Protein AF-A0A357ABA6-F1 (afdb_monomer_lite)

Foldseek 3Di:
DCDPVNVVVVLVVVLVVVLVVLLVVLCVVVVHDSCLQPVDPPDDRVSVVVSQVVCVVVVRHPDDPQPDPPRDDDPPDD

Radius of gyration: 15.37 Å; chains: 1; bounding box: 30×31×42 Å

Sequence (78 aa):
HIAAAAYRVHSFEWSVGAAAGNTVVFALENDLMPYELVDNLPAPEPQLEVLQRRLVNQGNPIAFPNTSILNENWDSWQ

Structure (mmCIF, N/CA/C/O backbone):
data_AF-A0A357ABA6-F1
#
_entry.id   AF-A0A357ABA6-F1
#
loop_
_atom_site.group_PDB
_atom_site.id
_atom_site.type_symbol
_atom_site.label_atom_id
_atom_site.label_alt_id
_atom_site.label_comp_id
_atom_site.la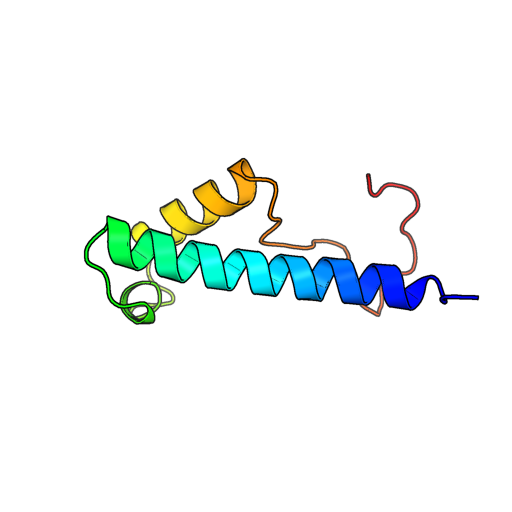bel_asym_id
_atom_site.label_entity_id
_atom_site.label_seq_id
_atom_site.pdbx_PDB_ins_code
_atom_site.Cartn_x
_atom_site.Cartn_y
_atom_site.Cartn_z
_atom_site.occupancy
_atom_site.B_iso_or_equiv
_atom_site.auth_seq_id
_atom_site.auth_comp_id
_atom_site.auth_asym_id
_atom_site.auth_atom_id
_atom_site.pdbx_PDB_model_num
ATOM 1 N N . HIS A 1 1 ? 0.416 -14.456 -31.014 1.00 40.69 1 HIS A N 1
ATOM 2 C CA . HIS A 1 1 ? 1.419 -13.466 -30.581 1.00 40.69 1 HIS A CA 1
ATOM 3 C C . HIS A 1 1 ? 0.748 -12.469 -29.650 1.00 40.69 1 HIS A C 1
ATOM 5 O O . HIS A 1 1 ? 0.046 -11.588 -30.124 1.00 40.69 1 HIS A O 1
ATOM 11 N N . ILE A 1 2 ? 0.894 -12.646 -28.336 1.00 34.59 2 ILE A N 1
ATOM 12 C CA . ILE A 1 2 ? 0.577 -11.595 -27.363 1.00 34.59 2 ILE A CA 1
ATOM 13 C C . ILE A 1 2 ? 1.865 -10.778 -27.261 1.00 34.59 2 ILE A C 1
ATOM 15 O O . ILE A 1 2 ? 2.901 -11.308 -26.867 1.00 34.59 2 ILE A O 1
ATOM 19 N N . ALA A 1 3 ? 1.840 -9.552 -27.778 1.00 41.62 3 ALA A N 1
ATOM 20 C CA . ALA A 1 3 ? 3.011 -8.688 -27.857 1.00 41.62 3 ALA A CA 1
ATOM 21 C C . ALA A 1 3 ? 3.593 -8.449 -26.454 1.00 41.62 3 ALA A C 1
ATOM 23 O O . ALA A 1 3 ? 2.840 -8.237 -25.509 1.00 41.62 3 ALA A O 1
ATOM 24 N N . ALA A 1 4 ? 4.920 -8.427 -26.318 1.00 39.25 4 ALA A N 1
ATOM 25 C CA . ALA A 1 4 ? 5.629 -8.197 -25.052 1.00 39.25 4 ALA A CA 1
ATOM 26 C C . ALA A 1 4 ? 5.212 -6.903 -24.311 1.00 39.25 4 ALA A C 1
ATOM 28 O O . ALA A 1 4 ? 5.438 -6.780 -23.113 1.00 39.25 4 ALA A O 1
ATOM 29 N N . ALA A 1 5 ? 4.559 -5.958 -24.996 1.00 35.25 5 ALA A N 1
ATOM 30 C CA . ALA A 1 5 ? 3.937 -4.781 -24.390 1.00 35.25 5 ALA A CA 1
ATOM 31 C C . ALA A 1 5 ? 2.695 -5.112 -23.537 1.00 35.25 5 ALA A C 1
ATOM 33 O O . ALA A 1 5 ? 2.478 -4.473 -22.512 1.00 35.25 5 ALA A O 1
ATOM 34 N N . ALA A 1 6 ? 1.916 -6.133 -23.904 1.00 36.16 6 ALA A N 1
ATOM 35 C CA . ALA A 1 6 ? 0.731 -6.541 -23.154 1.00 36.16 6 ALA A CA 1
ATOM 36 C C . ALA A 1 6 ? 1.096 -7.117 -21.779 1.00 36.16 6 ALA A C 1
ATOM 38 O O . ALA A 1 6 ? 0.388 -6.848 -20.823 1.00 36.16 6 ALA A O 1
ATOM 39 N N . TYR A 1 7 ? 2.233 -7.814 -21.643 1.00 39.00 7 TYR A N 1
ATOM 40 C CA . TYR A 1 7 ? 2.723 -8.263 -20.330 1.00 39.00 7 TYR A CA 1
ATOM 41 C C . TYR A 1 7 ? 3.100 -7.079 -19.418 1.00 39.00 7 TYR A C 1
ATOM 43 O O . TYR A 1 7 ? 2.887 -7.127 -18.212 1.00 39.00 7 TYR A O 1
ATOM 51 N N . ARG A 1 8 ? 3.614 -5.982 -19.997 1.00 50.97 8 ARG A N 1
ATOM 52 C CA . ARG A 1 8 ? 4.076 -4.785 -19.267 1.00 50.97 8 ARG A CA 1
ATOM 53 C C . ARG A 1 8 ? 2.924 -3.920 -18.761 1.00 50.97 8 ARG A C 1
ATOM 55 O O . ARG A 1 8 ? 2.962 -3.465 -17.623 1.00 50.97 8 ARG A O 1
ATOM 62 N N . VAL A 1 9 ? 1.904 -3.720 -19.597 1.00 55.12 9 VAL A N 1
ATOM 63 C CA . VAL A 1 9 ? 0.666 -3.030 -19.200 1.00 55.12 9 VAL A CA 1
ATOM 64 C C . VAL A 1 9 ? -0.050 -3.837 -18.118 1.00 55.12 9 VAL A C 1
ATOM 66 O O . VAL A 1 9 ? -0.469 -3.270 -17.115 1.00 55.12 9 VAL A O 1
ATOM 69 N N . HIS A 1 10 ? -0.064 -5.167 -18.250 1.00 57.16 10 HIS A N 1
ATOM 70 C CA . HIS A 1 10 ? -0.663 -6.048 -17.254 1.00 57.16 10 HIS A CA 1
ATOM 71 C C . HIS A 1 10 ? 0.002 -5.898 -15.883 1.00 57.16 10 HIS A C 1
ATOM 73 O O . HIS A 1 10 ? -0.686 -5.624 -14.911 1.00 57.16 10 HIS A O 1
ATOM 79 N N . SER A 1 11 ? 1.330 -5.988 -15.771 1.00 56.03 11 SER A N 1
ATOM 80 C CA . SER A 1 11 ? 1.984 -5.863 -14.459 1.00 56.03 11 SER A CA 1
ATOM 81 C C . SER A 1 11 ? 1.691 -4.525 -13.764 1.00 56.03 11 SER A C 1
ATOM 83 O O . SER A 1 11 ? 1.512 -4.500 -12.547 1.00 56.03 11 SER A O 1
ATOM 85 N N . PHE A 1 12 ? 1.576 -3.428 -14.521 1.00 61.22 12 PHE A N 1
ATOM 86 C CA . PHE A 1 12 ? 1.179 -2.125 -13.982 1.00 61.22 12 PHE A CA 1
ATOM 87 C C . PHE A 1 12 ? -0.293 -2.104 -13.541 1.00 61.22 12 PHE A C 1
ATOM 89 O O . PHE A 1 12 ? -0.594 -1.714 -12.417 1.00 61.22 12 PHE A O 1
ATOM 96 N N . GLU A 1 13 ? -1.213 -2.573 -14.383 1.00 59.66 13 GLU A N 1
ATOM 97 C CA . GLU A 1 13 ? -2.650 -2.626 -14.075 1.00 59.66 13 GLU A CA 1
ATOM 98 C C . GLU A 1 13 ? -2.954 -3.527 -12.869 1.00 59.66 13 GLU A C 1
ATOM 100 O O . GLU A 1 13 ? -3.765 -3.173 -12.012 1.00 59.66 13 GLU A O 1
ATOM 105 N N . TRP A 1 14 ? -2.264 -4.664 -12.756 1.00 62.16 14 TRP A N 1
ATOM 106 C CA . TRP A 1 14 ? -2.371 -5.561 -11.606 1.00 62.16 14 TRP A CA 1
ATOM 107 C C . TRP A 1 14 ? -1.785 -4.946 -10.341 1.00 62.16 14 TRP A C 1
ATOM 109 O O . TRP A 1 14 ? -2.393 -5.073 -9.280 1.00 62.16 14 TRP A O 1
ATOM 119 N N . SER A 1 15 ? -0.650 -4.250 -10.441 1.00 70.69 15 SER A N 1
ATOM 120 C CA . SER A 1 15 ? -0.056 -3.524 -9.312 1.00 70.69 15 SER A CA 1
ATOM 121 C C . SER A 1 15 ? -0.998 -2.429 -8.796 1.00 70.69 15 SER A C 1
ATOM 123 O O . SER A 1 15 ? -1.214 -2.324 -7.586 1.00 70.69 15 SER A O 1
ATOM 125 N N . VAL A 1 16 ? -1.655 -1.694 -9.700 1.00 76.38 16 VAL A N 1
ATOM 126 C CA . VAL A 1 16 ? -2.663 -0.672 -9.370 1.00 76.38 16 VAL A CA 1
ATOM 127 C C . VAL A 1 16 ? -3.908 -1.294 -8.731 1.00 76.38 16 VAL A C 1
ATOM 129 O O . VAL A 1 16 ? -4.373 -0.809 -7.700 1.00 76.38 16 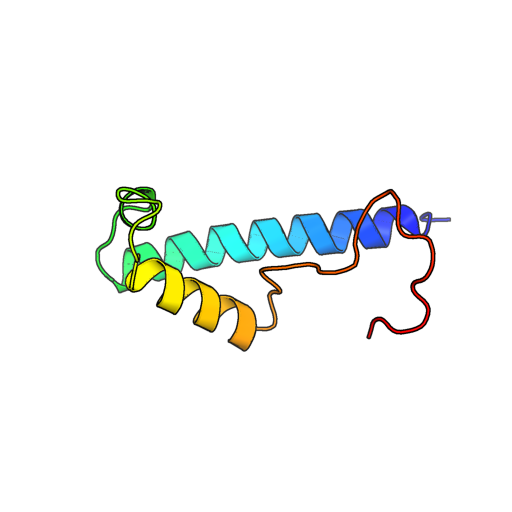VAL A O 1
ATOM 132 N N . GLY A 1 17 ? -4.429 -2.393 -9.284 1.00 82.69 17 GLY A N 1
ATOM 133 C CA . GLY A 1 17 ? -5.570 -3.112 -8.709 1.00 82.69 17 GLY A CA 1
ATOM 134 C C . GLY A 1 17 ? -5.269 -3.683 -7.319 1.00 82.69 17 GLY A C 1
ATOM 135 O O . GLY A 1 17 ? -6.056 -3.513 -6.386 1.00 82.69 17 GLY A O 1
ATOM 136 N N . ALA A 1 18 ? -4.096 -4.297 -7.152 1.00 85.44 18 ALA A N 1
ATOM 137 C CA . ALA A 1 18 ? -3.618 -4.792 -5.866 1.00 85.44 18 ALA A CA 1
ATOM 138 C C . ALA A 1 18 ? -3.401 -3.652 -4.860 1.00 85.44 18 ALA A C 1
ATOM 140 O O . ALA A 1 18 ? -3.709 -3.822 -3.680 1.00 85.44 18 ALA A O 1
ATOM 141 N N . ALA A 1 19 ? -2.915 -2.490 -5.305 1.00 85.56 19 ALA A N 1
ATOM 142 C CA . ALA A 1 19 ? -2.760 -1.314 -4.456 1.00 85.56 19 ALA A CA 1
ATOM 143 C C . ALA A 1 19 ? -4.123 -0.812 -3.971 1.00 85.56 19 ALA A C 1
ATOM 145 O O . ALA A 1 19 ? -4.316 -0.676 -2.768 1.00 85.56 19 ALA A O 1
ATOM 146 N N . ALA A 1 20 ? -5.095 -0.637 -4.872 1.00 89.75 20 ALA A N 1
ATOM 147 C CA . ALA A 1 20 ? -6.442 -0.197 -4.515 1.00 89.75 20 ALA A CA 1
ATOM 148 C C . ALA A 1 20 ? -7.124 -1.151 -3.519 1.00 89.75 20 ALA A C 1
ATOM 150 O O . ALA A 1 20 ? -7.678 -0.704 -2.514 1.00 89.75 20 ALA A O 1
ATOM 151 N N . GLY A 1 21 ? -7.034 -2.465 -3.753 1.00 90.75 21 GLY A N 1
ATOM 152 C CA . GLY A 1 21 ? -7.576 -3.471 -2.837 1.00 90.75 21 GLY A CA 1
ATOM 153 C C . GLY A 1 21 ? -6.928 -3.419 -1.452 1.00 90.75 21 GLY A C 1
ATOM 154 O O . GLY A 1 21 ? -7.630 -3.417 -0.442 1.00 90.75 21 GLY A O 1
ATOM 155 N N . ASN A 1 22 ? -5.598 -3.311 -1.388 1.00 92.25 22 ASN A N 1
ATOM 156 C CA . ASN A 1 22 ? -4.887 -3.182 -0.116 1.00 92.25 22 ASN A CA 1
ATOM 157 C C . ASN A 1 22 ? -5.201 -1.868 0.604 1.00 92.25 22 ASN A C 1
ATOM 159 O O . ASN A 1 22 ? -5.312 -1.886 1.824 1.00 92.25 22 ASN A O 1
ATOM 163 N N . THR A 1 23 ? -5.395 -0.760 -0.115 1.00 92.88 23 THR A N 1
ATOM 164 C CA . THR A 1 23 ? -5.824 0.512 0.482 1.00 92.88 23 THR A CA 1
ATOM 165 C C . THR A 1 23 ? -7.186 0.374 1.150 1.00 92.88 23 THR A C 1
ATOM 167 O O . THR A 1 23 ? -7.345 0.809 2.285 1.00 92.88 23 THR A O 1
ATOM 170 N N . VAL A 1 24 ? -8.156 -0.272 0.492 1.00 94.12 24 VAL A N 1
ATOM 171 C CA . VAL A 1 24 ? -9.485 -0.514 1.080 1.00 94.12 24 VAL A CA 1
ATOM 172 C C . VAL A 1 24 ? -9.380 -1.392 2.324 1.00 94.12 24 VAL A C 1
ATOM 174 O O . VAL A 1 24 ? -9.934 -1.047 3.362 1.00 94.12 24 VAL A O 1
ATOM 177 N N . VAL A 1 25 ? -8.647 -2.504 2.242 1.00 95.50 25 VAL A N 1
ATOM 178 C CA . VAL A 1 25 ? -8.455 -3.408 3.387 1.00 95.50 25 VAL A CA 1
ATOM 179 C C . VAL A 1 25 ? -7.769 -2.686 4.548 1.00 95.50 25 VAL A C 1
ATOM 181 O O . VAL A 1 25 ? -8.236 -2.771 5.677 1.00 95.50 25 VAL A O 1
ATOM 184 N N . PHE A 1 26 ? -6.703 -1.933 4.275 1.00 95.38 26 PHE A N 1
ATOM 185 C CA . PHE A 1 26 ? -5.978 -1.163 5.283 1.00 95.38 26 PHE A CA 1
ATOM 186 C C . PHE A 1 26 ? -6.859 -0.103 5.946 1.00 95.38 26 PHE A C 1
ATOM 188 O O . PHE A 1 26 ? -6.825 0.033 7.167 1.00 95.38 26 PHE A O 1
ATOM 195 N N . ALA A 1 27 ? -7.659 0.616 5.159 1.00 96.31 27 ALA A N 1
ATOM 196 C CA . ALA A 1 27 ? -8.580 1.622 5.665 1.00 96.31 27 ALA A CA 1
ATOM 197 C C . ALA A 1 27 ? -9.615 1.000 6.618 1.00 96.31 27 ALA A C 1
ATOM 199 O O . ALA A 1 27 ? -9.794 1.481 7.732 1.00 96.31 27 ALA A O 1
ATOM 200 N N . LEU A 1 28 ? -10.208 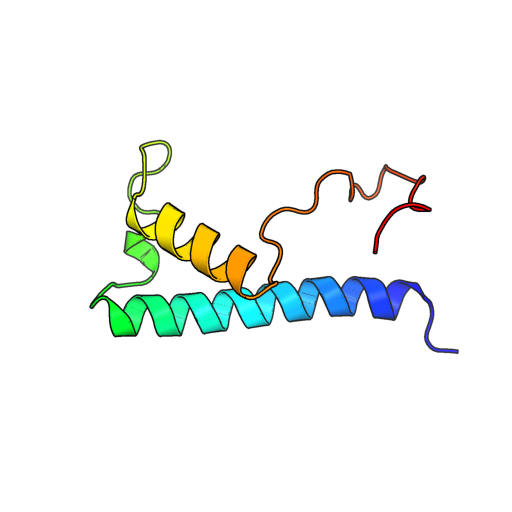-0.136 6.235 1.00 96.62 28 LEU A N 1
ATOM 201 C CA . LEU A 1 28 ? -11.158 -0.866 7.080 1.00 96.62 28 LEU A CA 1
ATOM 202 C C . LEU A 1 28 ? -10.520 -1.415 8.367 1.00 96.62 28 LEU A C 1
ATOM 204 O O . LEU A 1 28 ? -11.139 -1.364 9.423 1.00 96.62 28 LEU A O 1
ATOM 208 N N . GLU A 1 29 ? -9.294 -1.940 8.296 1.00 96.94 29 GLU A N 1
ATOM 209 C CA . GLU A 1 29 ? -8.576 -2.487 9.458 1.00 96.94 29 GLU A CA 1
ATOM 210 C C . GLU A 1 29 ? -8.193 -1.415 10.491 1.00 96.94 29 GLU A C 1
ATOM 212 O O . GLU A 1 29 ? -8.055 -1.734 11.672 1.00 96.94 29 GLU A O 1
ATOM 217 N N . ASN A 1 30 ? -8.007 -0.165 10.056 1.00 96.00 30 ASN A N 1
ATOM 218 C CA . ASN A 1 30 ? -7.533 0.938 10.897 1.00 96.00 30 ASN A CA 1
ATOM 219 C C . ASN A 1 30 ? -8.614 1.991 11.190 1.00 96.00 30 ASN A C 1
ATOM 221 O O . ASN A 1 30 ? -8.287 3.023 11.768 1.00 96.00 30 ASN A O 1
ATOM 225 N N . ASP A 1 31 ? -9.871 1.726 10.815 1.00 96.50 31 ASP A N 1
ATOM 226 C CA . ASP A 1 31 ? -11.001 2.660 10.951 1.00 96.50 31 ASP A CA 1
ATOM 227 C C . ASP A 1 31 ? -10.721 4.030 10.302 1.00 96.50 31 ASP A C 1
ATOM 229 O O . ASP A 1 31 ? -10.973 5.086 10.876 1.00 96.50 31 ASP A O 1
ATOM 233 N N . LEU A 1 32 ? -10.143 3.996 9.097 1.00 95.75 32 LEU A N 1
ATOM 234 C CA . LEU A 1 32 ? -9.801 5.173 8.300 1.00 95.75 32 LEU A CA 1
ATOM 235 C C . LEU A 1 32 ? -10.721 5.298 7.086 1.00 95.75 32 LEU A C 1
ATOM 237 O O . LEU A 1 32 ? -11.131 4.316 6.461 1.00 95.75 32 LEU A O 1
ATOM 241 N N . MET A 1 33 ? -10.95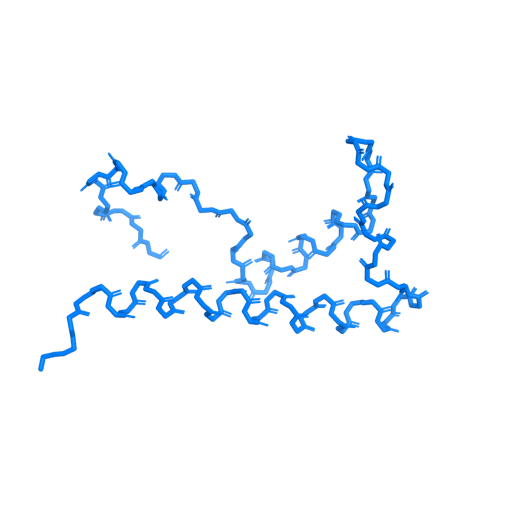8 6.533 6.675 1.00 94.44 33 MET A N 1
ATOM 242 C CA . MET A 1 33 ? -11.477 6.876 5.362 1.00 94.44 33 MET A CA 1
ATOM 243 C C . MET A 1 33 ? -10.304 6.988 4.372 1.00 94.44 33 MET A C 1
ATOM 245 O O . MET A 1 33 ? -9.272 7.569 4.702 1.00 94.44 33 MET A O 1
ATOM 249 N N . PRO A 1 34 ? -10.435 6.522 3.114 1.00 89.88 34 PRO A N 1
ATOM 250 C CA . PRO A 1 34 ? -9.320 6.543 2.160 1.00 89.88 34 PRO A CA 1
ATOM 251 C C . PRO A 1 34 ? -8.684 7.920 1.916 1.00 89.88 34 PRO A C 1
ATOM 253 O O . PRO A 1 34 ? -7.504 7.990 1.585 1.00 89.88 34 PRO A O 1
ATOM 256 N N . TYR A 1 35 ? -9.448 9.010 2.059 1.00 92.94 35 TYR A N 1
ATOM 257 C CA . TYR A 1 35 ? -8.923 10.362 1.853 1.00 92.94 35 TYR A CA 1
ATOM 258 C C . TYR A 1 35 ? -7.986 10.818 2.984 1.00 92.94 35 TYR A C 1
ATOM 260 O O . TYR A 1 35 ? -7.115 11.640 2.728 1.00 92.94 35 TYR A O 1
ATOM 268 N N . GLU A 1 36 ? -8.117 10.262 4.194 1.00 94.88 36 GLU A N 1
ATOM 269 C CA . GLU A 1 36 ? -7.290 10.599 5.369 1.00 94.88 36 GLU A CA 1
ATOM 270 C C . GLU A 1 36 ? -5.847 10.098 5.238 1.00 94.88 36 GLU A C 1
ATOM 272 O O . GLU A 1 36 ? -5.001 10.385 6.071 1.00 94.88 36 GLU A O 1
ATOM 277 N N . LEU A 1 37 ? -5.543 9.319 4.197 1.00 93.69 37 LEU A N 1
ATOM 278 C CA . LEU A 1 37 ? -4.17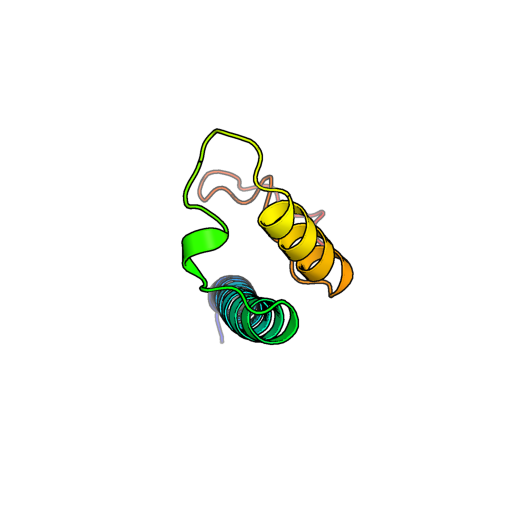7 8.901 3.890 1.00 93.69 37 LEU A CA 1
ATOM 279 C C . LEU A 1 37 ? -3.382 9.991 3.155 1.00 93.69 37 LEU A C 1
ATOM 281 O O . LEU A 1 37 ? -2.187 9.815 2.938 1.00 93.69 37 LEU A O 1
ATOM 285 N N . VAL A 1 38 ? -4.034 11.050 2.671 1.00 93.38 38 VAL A N 1
ATOM 286 C CA . VAL A 1 38 ? -3.429 12.048 1.770 1.00 93.38 38 VAL A CA 1
ATOM 287 C C . VAL A 1 38 ? -3.938 13.473 2.021 1.00 93.38 38 VAL A C 1
ATOM 289 O O . VAL A 1 38 ? -3.777 14.339 1.158 1.00 93.38 38 VAL A O 1
ATOM 292 N N . ASP A 1 39 ? -4.595 13.730 3.149 1.00 93.50 39 ASP A N 1
ATOM 293 C CA . ASP A 1 39 ? -5.323 14.976 3.400 1.00 93.50 39 ASP A CA 1
ATOM 294 C C . ASP A 1 39 ? -4.414 16.156 3.783 1.00 93.50 39 ASP A C 1
ATOM 296 O O . ASP A 1 39 ? -4.802 17.308 3.577 1.00 93.50 39 ASP A O 1
ATOM 300 N N . ASN A 1 40 ? -3.191 15.896 4.254 1.00 91.75 40 ASN A N 1
ATOM 301 C CA . ASN A 1 40 ? -2.237 16.906 4.718 1.00 91.75 40 ASN A CA 1
ATOM 302 C C . ASN A 1 40 ? -0.936 16.967 3.904 1.00 91.75 40 ASN A C 1
ATOM 304 O O . ASN A 1 40 ? 0.040 17.594 4.328 1.00 91.75 40 ASN A O 1
ATOM 308 N N . LEU A 1 41 ? -0.897 16.389 2.701 1.00 88.31 41 LEU A N 1
ATOM 309 C CA . LEU A 1 41 ? 0.271 16.503 1.822 1.00 88.31 41 LEU A CA 1
ATOM 310 C C . LEU A 1 41 ? 0.611 17.983 1.511 1.00 88.31 41 LEU A C 1
ATOM 312 O O . LEU A 1 41 ? -0.288 18.781 1.238 1.00 88.31 41 LEU A O 1
ATOM 316 N N . PRO A 1 42 ? 1.903 18.382 1.505 1.00 92.19 42 PRO A N 1
ATOM 317 C CA . PRO A 1 42 ? 3.103 17.538 1.536 1.00 92.19 42 PRO A CA 1
ATOM 318 C C . PRO A 1 42 ? 3.648 17.246 2.948 1.00 92.19 42 PRO A C 1
ATOM 320 O O . PRO A 1 42 ? 4.801 16.830 3.070 1.00 92.19 42 PRO A O 1
ATOM 323 N N . ALA A 1 43 ? 2.884 17.509 4.012 1.00 93.00 43 ALA A N 1
ATOM 324 C CA . ALA A 1 43 ? 3.296 17.138 5.362 1.00 93.00 43 ALA A CA 1
ATOM 325 C C . ALA A 1 43 ? 3.369 15.601 5.515 1.00 93.00 43 ALA A C 1
ATOM 327 O O . ALA A 1 43 ? 2.783 14.876 4.707 1.00 93.00 43 ALA A O 1
ATOM 328 N N . PRO A 1 44 ? 4.108 15.087 6.517 1.00 90.81 44 PRO A N 1
ATOM 329 C CA . PRO A 1 44 ? 4.191 13.650 6.758 1.00 90.81 44 PRO A CA 1
ATOM 330 C C . PRO A 1 44 ? 2.826 13.021 7.052 1.00 90.81 44 PRO A C 1
ATOM 332 O O . PRO A 1 44 ? 2.077 13.535 7.880 1.00 90.81 44 PRO A O 1
ATOM 335 N N . GLU A 1 45 ? 2.577 11.864 6.438 1.00 95.19 45 GLU A N 1
ATOM 336 C CA . GLU A 1 45 ? 1.361 11.059 6.586 1.00 95.19 45 GLU A CA 1
ATOM 337 C C . GLU A 1 45 ? 1.723 9.669 7.139 1.00 95.19 45 GLU A C 1
ATOM 339 O O . GLU A 1 45 ? 1.989 8.737 6.371 1.00 95.19 45 GLU A O 1
ATOM 344 N N . PRO A 1 46 ? 1.772 9.472 8.471 1.00 95.25 46 PRO A N 1
ATOM 345 C CA . PRO A 1 46 ? 2.280 8.231 9.059 1.00 95.25 46 PRO A CA 1
ATOM 346 C C . PRO A 1 46 ? 1.527 6.975 8.600 1.00 95.25 46 PRO A C 1
ATOM 348 O O . PRO A 1 46 ? 2.136 5.926 8.389 1.00 95.25 46 PRO A O 1
ATOM 351 N N . GLN A 1 47 ? 0.206 7.071 8.417 1.00 95.62 47 GLN A N 1
ATOM 352 C CA . GLN A 1 47 ? -0.622 5.951 7.955 1.00 95.62 47 GLN A CA 1
ATOM 353 C C . GLN A 1 47 ? -0.354 5.610 6.484 1.00 95.62 47 GLN A C 1
ATOM 355 O O . GLN A 1 47 ? -0.290 4.431 6.126 1.00 95.62 47 GLN A O 1
ATOM 360 N N . LEU A 1 48 ? -0.093 6.617 5.645 1.00 93.94 48 LEU A N 1
ATOM 361 C CA . LEU A 1 48 ? 0.337 6.411 4.264 1.00 93.94 48 LEU A CA 1
ATOM 362 C C . LEU A 1 48 ? 1.688 5.688 4.203 1.00 93.94 48 LEU A C 1
ATOM 364 O O . LEU A 1 48 ? 1.848 4.754 3.421 1.00 93.94 48 LEU A O 1
ATOM 368 N N . GLU A 1 49 ? 2.644 6.054 5.058 1.00 94.00 49 GLU A N 1
ATOM 369 C CA . GLU A 1 49 ? 3.948 5.380 5.139 1.00 94.00 49 GLU A CA 1
ATOM 370 C C . GLU A 1 49 ? 3.834 3.923 5.620 1.00 94.00 49 GLU A C 1
ATOM 372 O O . GLU A 1 49 ? 4.594 3.046 5.194 1.00 94.00 49 GLU A O 1
ATOM 377 N N . VAL A 1 50 ? 2.897 3.624 6.527 1.00 96.31 50 VAL A N 1
ATOM 378 C CA . VAL A 1 50 ? 2.594 2.241 6.935 1.00 96.31 50 VAL A CA 1
ATOM 379 C C . VAL A 1 50 ? 2.009 1.454 5.760 1.00 96.31 50 VAL A C 1
ATOM 381 O O . VAL A 1 50 ? 2.496 0.359 5.467 1.00 96.31 50 VAL A O 1
ATOM 384 N N . LEU A 1 51 ? 1.022 2.013 5.054 1.00 94.38 51 LEU A N 1
ATOM 385 C CA . LEU A 1 51 ? 0.418 1.387 3.878 1.00 94.38 51 LEU A CA 1
ATOM 386 C C . LEU A 1 51 ? 1.461 1.116 2.782 1.00 94.38 51 LEU A C 1
ATOM 388 O O . LEU A 1 51 ? 1.528 0.009 2.250 1.00 94.38 51 LEU A O 1
ATOM 392 N N . GLN A 1 52 ? 2.326 2.085 2.487 1.00 91.75 52 GLN A N 1
ATOM 393 C CA . GLN A 1 52 ? 3.412 1.937 1.517 1.00 91.75 52 GLN A CA 1
ATOM 394 C C . GLN A 1 52 ? 4.363 0.791 1.885 1.00 91.75 52 GLN A C 1
ATOM 396 O O . GLN A 1 52 ? 4.677 -0.051 1.042 1.00 91.75 52 GLN A O 1
ATOM 401 N N . ARG A 1 53 ? 4.772 0.698 3.157 1.00 92.94 53 ARG A N 1
ATOM 402 C CA . ARG A 1 53 ? 5.598 -0.420 3.644 1.00 92.94 53 ARG A CA 1
ATOM 403 C C . ARG A 1 53 ? 4.880 -1.762 3.529 1.00 92.94 53 ARG A C 1
ATOM 405 O O . ARG A 1 53 ? 5.505 -2.740 3.126 1.00 92.94 53 ARG A O 1
ATOM 412 N N . ARG A 1 54 ? 3.581 -1.824 3.846 1.00 93.38 54 ARG A N 1
ATOM 413 C CA . ARG A 1 54 ? 2.763 -3.039 3.678 1.00 93.38 54 ARG A CA 1
ATOM 414 C C . ARG A 1 54 ? 2.777 -3.512 2.224 1.00 93.38 54 ARG A C 1
ATOM 416 O O . ARG A 1 54 ? 3.068 -4.681 1.988 1.00 93.38 54 ARG A O 1
ATOM 423 N N . LEU A 1 55 ? 2.523 -2.610 1.276 1.00 89.25 55 LEU A N 1
ATOM 424 C CA . LEU A 1 55 ? 2.500 -2.918 -0.156 1.00 89.25 55 LEU A CA 1
ATOM 425 C C . LEU A 1 55 ? 3.842 -3.485 -0.634 1.00 89.25 55 LEU A C 1
ATOM 427 O O . LEU A 1 55 ? 3.871 -4.557 -1.237 1.00 89.25 55 LEU A O 1
ATOM 431 N N . VAL A 1 56 ? 4.951 -2.828 -0.281 1.00 88.19 56 VAL A N 1
ATOM 432 C CA . VAL A 1 56 ? 6.303 -3.294 -0.632 1.00 88.19 56 VAL A CA 1
ATOM 433 C C . VAL A 1 56 ? 6.593 -4.669 -0.024 1.00 88.19 56 VAL A C 1
ATOM 435 O O . VAL A 1 56 ? 7.079 -5.555 -0.724 1.00 88.19 56 VAL A O 1
ATOM 438 N N . ASN A 1 57 ? 6.236 -4.892 1.244 1.00 87.81 57 ASN A N 1
ATOM 439 C CA . ASN A 1 57 ? 6.430 -6.181 1.919 1.00 87.81 57 ASN A CA 1
ATOM 440 C C . ASN A 1 57 ? 5.589 -7.316 1.312 1.00 87.81 57 ASN A C 1
ATOM 442 O O . ASN A 1 57 ? 5.980 -8.477 1.389 1.00 87.81 57 ASN A O 1
ATOM 446 N N . GLN A 1 58 ? 4.445 -6.997 0.705 1.00 87.56 58 GLN A N 1
ATOM 447 C CA . GLN A 1 58 ? 3.603 -7.954 -0.021 1.00 87.56 58 GLN A CA 1
ATOM 448 C C . GLN A 1 58 ? 4.051 -8.163 -1.476 1.00 87.56 58 GLN A C 1
ATOM 450 O O . GLN A 1 58 ? 3.383 -8.874 -2.224 1.00 87.56 58 GLN A O 1
ATOM 455 N N . GLY A 1 59 ? 5.166 -7.552 -1.889 1.00 81.88 59 GLY A N 1
ATOM 456 C CA . GLY A 1 59 ? 5.682 -7.650 -3.250 1.00 81.88 59 GLY A CA 1
ATOM 457 C C . GLY A 1 59 ? 4.932 -6.783 -4.261 1.00 81.88 59 GLY A C 1
ATOM 458 O O . GLY A 1 59 ? 5.081 -7.007 -5.459 1.00 81.88 59 GLY A O 1
ATOM 459 N N . ASN A 1 60 ? 4.138 -5.803 -3.810 1.00 84.00 60 ASN A N 1
ATOM 460 C CA . ASN A 1 60 ? 3.529 -4.813 -4.691 1.00 84.00 60 ASN A CA 1
ATOM 461 C C . ASN A 1 60 ? 4.410 -3.548 -4.749 1.00 84.00 60 ASN A C 1
ATOM 463 O O . ASN A 1 60 ? 4.396 -2.751 -3.804 1.00 84.00 60 ASN A O 1
ATOM 467 N N . PRO A 1 61 ? 5.201 -3.352 -5.818 1.00 78.88 61 PRO A N 1
ATOM 468 C CA . PRO A 1 61 ? 6.042 -2.170 -5.949 1.00 78.88 61 PRO A CA 1
ATOM 469 C C . PRO A 1 61 ? 5.190 -0.895 -6.019 1.00 78.88 61 PRO A C 1
ATOM 471 O O . PRO A 1 61 ? 4.250 -0.796 -6.799 1.00 78.88 61 PRO A O 1
ATOM 474 N N . ILE A 1 62 ? 5.550 0.103 -5.212 1.00 79.31 62 ILE A N 1
ATOM 475 C CA . ILE A 1 62 ? 4.882 1.421 -5.163 1.00 79.31 62 ILE A CA 1
ATOM 476 C C . ILE A 1 62 ? 5.625 2.498 -5.963 1.00 79.31 62 ILE A C 1
ATOM 478 O O . ILE A 1 62 ? 5.135 3.609 -6.140 1.00 79.31 62 ILE A O 1
ATOM 482 N N . ALA A 1 63 ? 6.830 2.174 -6.423 1.00 76.31 63 ALA A N 1
ATOM 483 C CA . ALA A 1 63 ? 7.654 3.022 -7.256 1.00 76.31 63 ALA A CA 1
ATOM 484 C C . ALA A 1 63 ? 8.337 2.147 -8.301 1.00 76.31 63 ALA A C 1
ATOM 486 O O . ALA A 1 63 ? 8.833 1.062 -7.997 1.00 76.31 63 ALA A O 1
ATOM 487 N N . PHE A 1 64 ? 8.394 2.659 -9.522 1.00 70.12 64 PHE A N 1
ATOM 488 C CA . PHE A 1 64 ? 9.060 2.012 -10.639 1.00 70.12 64 PHE A CA 1
ATOM 489 C C . PHE A 1 64 ? 10.193 2.932 -11.126 1.00 70.12 64 PHE A C 1
ATOM 491 O O . PHE A 1 64 ? 10.062 3.652 -12.117 1.00 70.12 64 PHE A O 1
ATOM 498 N N . PRO A 1 65 ? 11.305 3.026 -10.376 1.00 56.06 65 PRO A N 1
ATOM 499 C CA .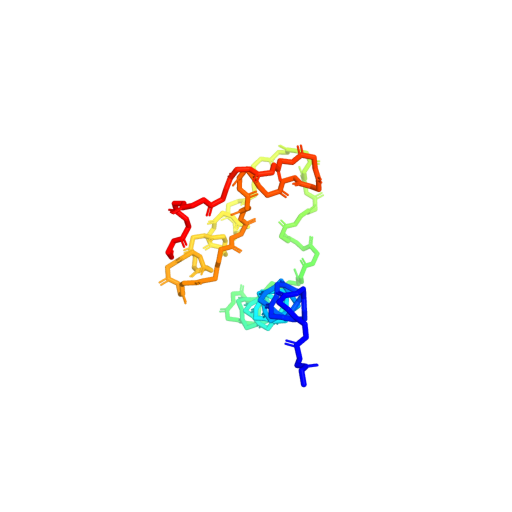 PRO A 1 65 ? 12.440 3.832 -10.800 1.00 56.06 65 PRO A CA 1
ATOM 500 C C . PRO A 1 65 ? 13.025 3.243 -12.088 1.00 56.06 65 PRO A C 1
ATOM 502 O O . PRO A 1 65 ? 13.071 2.029 -12.258 1.00 56.06 65 PRO A O 1
ATOM 505 N N . ASN A 1 66 ? 13.473 4.105 -13.002 1.00 55.22 66 ASN A N 1
ATOM 506 C CA . ASN A 1 66 ? 13.999 3.745 -14.327 1.00 55.22 66 ASN A CA 1
ATOM 507 C C . ASN A 1 66 ? 12.964 3.225 -15.336 1.00 55.22 66 ASN A C 1
ATOM 509 O O . ASN A 1 66 ? 13.336 2.968 -16.479 1.00 55.22 66 ASN A O 1
ATOM 513 N N . THR A 1 67 ? 11.674 3.182 -14.991 1.00 55.03 67 THR A N 1
ATOM 514 C CA . THR A 1 67 ? 10.598 2.870 -15.938 1.00 55.03 67 THR A CA 1
ATOM 515 C C . THR A 1 67 ? 10.012 4.131 -16.558 1.00 55.03 67 THR A C 1
ATOM 517 O O . THR A 1 67 ? 8.842 4.464 -16.387 1.00 55.03 67 THR A O 1
ATOM 520 N N . SER A 1 68 ? 10.851 4.888 -17.254 1.00 51.03 68 SER A N 1
ATOM 521 C CA . SER A 1 68 ? 10.357 5.964 -18.109 1.00 51.03 68 SER A CA 1
ATOM 522 C C . SER A 1 68 ? 10.034 5.388 -19.484 1.00 51.03 68 SER A C 1
ATOM 524 O O . SER A 1 68 ? 10.768 4.531 -19.970 1.00 51.03 68 SER A O 1
ATOM 526 N N . ILE A 1 69 ? 9.006 5.916 -20.160 1.00 50.81 69 ILE A N 1
ATOM 527 C CA . ILE A 1 69 ? 8.813 5.713 -21.612 1.00 50.81 69 ILE A CA 1
ATOM 528 C C . ILE A 1 69 ? 10.071 6.130 -22.407 1.00 50.81 69 ILE A C 1
ATOM 530 O O . ILE A 1 69 ? 10.251 5.700 -23.540 1.00 50.81 69 ILE A O 1
ATOM 534 N N . LEU A 1 70 ? 10.949 6.941 -21.805 1.00 51.38 70 LEU A N 1
ATOM 535 C CA . LEU A 1 70 ? 12.206 7.421 -22.380 1.00 51.38 70 LEU A CA 1
ATOM 536 C C . LEU A 1 70 ? 13.437 6.578 -22.010 1.00 51.38 70 LEU A C 1
ATOM 538 O O . LEU A 1 70 ? 14.533 6.896 -22.461 1.00 51.38 70 LEU A O 1
ATOM 542 N N . ASN A 1 71 ? 13.300 5.561 -21.155 1.00 48.09 71 ASN A N 1
ATOM 543 C CA . ASN A 1 71 ? 14.415 4.686 -20.807 1.00 48.09 71 ASN A CA 1
ATOM 544 C C . ASN A 1 71 ? 14.322 3.420 -21.663 1.00 48.09 71 ASN A C 1
ATOM 546 O O . ASN A 1 71 ? 13.272 2.787 -21.687 1.00 48.09 71 ASN A O 1
ATOM 550 N N . GLU A 1 72 ? 15.384 3.061 -22.385 1.00 53.06 72 GLU A N 1
ATOM 551 C CA . GLU A 1 72 ? 15.416 1.904 -23.301 1.00 53.06 72 GLU A CA 1
ATOM 552 C C . GLU A 1 72 ? 16.291 0.752 -22.785 1.00 53.06 72 GLU A C 1
ATOM 554 O O . GLU A 1 72 ? 16.342 -0.305 -23.410 1.00 53.06 72 GLU A O 1
ATOM 559 N N . ASN A 1 73 ? 16.938 0.906 -21.624 1.00 55.06 73 ASN A N 1
ATOM 560 C CA . ASN A 1 73 ? 17.867 -0.089 -21.091 1.00 55.06 73 ASN A CA 1
ATOM 561 C C . ASN A 1 73 ? 17.272 -0.825 -19.876 1.00 55.06 73 ASN A C 1
ATOM 563 O O . ASN A 1 73 ? 17.109 -0.237 -18.806 1.00 55.06 73 ASN A O 1
ATOM 567 N N . TRP A 1 74 ? 16.906 -2.096 -20.071 1.00 57.69 74 TRP A N 1
ATOM 568 C CA . TRP A 1 74 ? 16.020 -2.865 -19.177 1.00 57.69 74 TRP A CA 1
ATOM 569 C C . TRP A 1 74 ? 16.492 -4.291 -18.883 1.00 57.69 74 TRP A C 1
ATOM 571 O O . TRP A 1 74 ? 15.738 -5.085 -18.323 1.00 57.69 74 TRP A O 1
ATOM 581 N N . ASP A 1 75 ? 17.733 -4.624 -19.230 1.00 56.19 75 ASP A N 1
ATOM 582 C CA . ASP A 1 75 ? 18.262 -5.990 -19.130 1.00 56.19 75 ASP A CA 1
ATOM 583 C C . ASP A 1 75 ? 18.418 -6.511 -17.683 1.00 56.19 75 ASP A C 1
ATOM 585 O O . ASP A 1 75 ? 18.759 -7.673 -17.480 1.00 56.19 75 ASP A O 1
ATOM 589 N N . SER A 1 76 ? 18.169 -5.682 -16.663 1.00 55.97 76 SER A N 1
ATOM 590 C CA . SER A 1 76 ? 18.436 -5.989 -15.250 1.00 55.97 76 SER A CA 1
ATOM 591 C C . SER A 1 76 ? 17.204 -6.092 -14.339 1.00 55.97 76 SER A C 1
ATOM 593 O O . SER A 1 76 ? 17.372 -6.215 -13.126 1.00 55.97 76 SER A O 1
ATOM 595 N N . TRP A 1 77 ? 15.977 -6.046 -14.870 1.00 52.72 77 TRP A N 1
ATOM 596 C CA . TRP A 1 77 ? 14.769 -6.150 -14.039 1.00 52.72 77 TRP A CA 1
ATOM 597 C C . TRP A 1 77 ? 14.330 -7.617 -13.856 1.00 52.72 77 TRP A C 1
ATOM 599 O O . TRP A 1 77 ? 13.938 -8.266 -14.828 1.00 52.72 77 TRP A O 1
ATOM 609 N N . GLN A 1 78 ? 14.409 -8.125 -12.617 1.00 48.34 78 GLN A N 1
ATOM 610 C CA . GLN A 1 78 ? 13.837 -9.404 -12.159 1.00 48.34 78 GLN A CA 1
ATOM 611 C C . GLN A 1 78 ? 12.704 -9.166 -11.165 1.00 48.34 78 GLN A C 1
ATOM 613 O O . GLN A 1 78 ? 12.842 -8.236 -10.338 1.00 48.34 78 GLN A O 1
#

pLDDT: mean 75.9, std 20.28, range [34.59, 96.94]

Secondary structure (DSSP, 8-state):
---HHHHHHHHHHHHHHHHHHHHHHHHHHTT--GGGGSTTTTS--HHHHHHHHHHHHTT--S--TT--TT----TT--